Protein AF-A0AAN9B4U1-F1 (afdb_monomer_lite)

Structure (mmCIF, N/CA/C/O backbone):
data_AF-A0AAN9B4U1-F1
#
_entry.id   AF-A0AAN9B4U1-F1
#
loop_
_atom_site.group_PDB
_atom_site.id
_atom_site.type_symbol
_atom_site.label_atom_id
_atom_site.label_alt_id
_atom_site.label_comp_id
_atom_site.label_asym_id
_atom_site.label_entity_id
_atom_site.label_seq_id
_atom_site.pdbx_PDB_ins_code
_atom_site.Cartn_x
_atom_site.Cartn_y
_atom_site.Cartn_z
_atom_site.occupancy
_atom_site.B_iso_or_equiv
_atom_site.auth_seq_id
_atom_site.auth_comp_id
_atom_site.auth_asym_id
_atom_site.auth_atom_id
_atom_site.pdbx_PDB_model_num
ATOM 1 N N . MET A 1 1 ? 1.663 19.257 -20.070 1.00 55.28 1 MET A N 1
ATOM 2 C CA . MET A 1 1 ? 0.820 18.134 -19.588 1.00 55.28 1 MET A CA 1
ATOM 3 C C . MET A 1 1 ? 1.573 17.123 -18.710 1.00 55.28 1 MET A C 1
ATOM 5 O O . MET A 1 1 ? 1.036 16.772 -17.669 1.00 55.28 1 MET A O 1
ATOM 9 N N . ALA A 1 2 ? 2.809 16.704 -19.029 1.00 58.06 2 ALA A N 1
ATOM 10 C CA . ALA A 1 2 ? 3.557 15.723 -18.217 1.00 58.06 2 ALA A CA 1
ATOM 11 C C . ALA A 1 2 ? 3.902 16.184 -16.779 1.00 58.06 2 ALA A C 1
ATOM 13 O O . ALA A 1 2 ? 3.707 15.426 -15.832 1.00 58.06 2 ALA A O 1
ATOM 14 N N . ALA A 1 3 ? 4.328 17.440 -16.588 1.00 62.38 3 ALA A N 1
ATOM 15 C CA . ALA A 1 3 ? 4.703 17.972 -15.269 1.00 62.38 3 ALA A CA 1
ATOM 16 C C . ALA A 1 3 ? 3.551 17.941 -14.243 1.00 62.38 3 ALA A C 1
ATOM 18 O O . ALA A 1 3 ? 3.754 17.593 -13.083 1.00 62.38 3 ALA A O 1
ATOM 19 N N . VAL A 1 4 ? 2.320 18.215 -14.689 1.00 71.38 4 VAL A N 1
ATOM 20 C CA . VAL A 1 4 ? 1.112 18.155 -13.846 1.00 71.38 4 VAL A CA 1
ATOM 21 C C . VAL A 1 4 ? 0.800 16.711 -13.430 1.00 71.38 4 VAL A C 1
ATOM 23 O O . VAL A 1 4 ? 0.395 16.463 -12.296 1.00 71.38 4 VAL A O 1
ATOM 26 N N . SER A 1 5 ? 1.039 15.738 -14.317 1.00 73.38 5 SER A N 1
ATOM 27 C CA . SER A 1 5 ? 0.852 14.311 -14.020 1.00 73.38 5 SER A CA 1
ATOM 28 C C . SER A 1 5 ? 1.882 13.781 -13.014 1.00 73.38 5 SER A C 1
ATOM 30 O O . SER A 1 5 ? 1.538 13.006 -12.117 1.00 73.38 5 SER A O 1
ATOM 32 N N . ILE A 1 6 ? 3.136 14.227 -13.124 1.00 78.44 6 ILE A N 1
ATOM 33 C CA . ILE A 1 6 ? 4.209 13.870 -12.185 1.00 78.44 6 ILE A CA 1
ATOM 34 C C . ILE A 1 6 ? 3.927 14.480 -10.809 1.00 78.44 6 ILE A C 1
ATOM 36 O O . ILE A 1 6 ? 3.931 13.755 -9.816 1.00 78.44 6 ILE A O 1
ATOM 40 N N . ALA A 1 7 ? 3.576 15.769 -10.750 1.00 81.94 7 ALA A N 1
ATOM 41 C CA . ALA A 1 7 ? 3.210 16.435 -9.501 1.00 81.94 7 ALA A CA 1
ATOM 42 C C . ALA A 1 7 ? 2.044 15.722 -8.796 1.00 81.94 7 ALA A C 1
ATOM 44 O O . ALA A 1 7 ? 2.142 15.400 -7.617 1.00 81.94 7 ALA A O 1
ATOM 45 N N . LYS A 1 8 ? 0.984 15.361 -9.535 1.00 82.81 8 LYS A N 1
ATOM 46 C CA . LYS A 1 8 ? -0.165 14.619 -8.989 1.00 82.81 8 LYS A CA 1
ATOM 47 C C . LYS A 1 8 ? 0.230 13.256 -8.413 1.00 82.81 8 LYS A C 1
ATOM 49 O O . LYS A 1 8 ? -0.336 12.825 -7.410 1.00 82.81 8 LYS A O 1
ATOM 54 N N . THR A 1 9 ? 1.178 12.571 -9.045 1.00 86.31 9 THR A N 1
ATOM 55 C CA . THR A 1 9 ? 1.674 11.273 -8.570 1.00 86.31 9 THR A CA 1
ATOM 56 C C . THR A 1 9 ? 2.501 11.443 -7.299 1.00 86.31 9 THR A C 1
ATOM 58 O O . THR A 1 9 ? 2.251 10.751 -6.316 1.00 86.31 9 THR A O 1
ATOM 61 N N . LEU A 1 10 ? 3.407 12.422 -7.273 1.00 86.81 10 LEU A N 1
ATOM 62 C CA . LEU A 1 10 ? 4.221 12.735 -6.098 1.00 86.81 10 LEU A CA 1
ATOM 63 C C . LEU A 1 10 ? 3.365 13.150 -4.900 1.00 86.81 10 LEU A C 1
ATOM 65 O O . LEU A 1 10 ? 3.585 12.655 -3.800 1.00 86.81 10 LEU A O 1
ATOM 69 N N . THR A 1 11 ? 2.335 13.973 -5.105 1.00 88.19 11 THR A N 1
ATOM 70 C CA . THR A 1 11 ? 1.399 14.347 -4.035 1.00 88.19 11 THR A CA 1
ATOM 71 C C . THR A 1 11 ? 0.722 13.122 -3.424 1.00 88.19 11 THR A C 1
ATOM 73 O O . THR A 1 11 ? 0.641 13.018 -2.203 1.00 88.19 11 THR A O 1
ATOM 76 N N . LYS A 1 12 ? 0.280 12.155 -4.240 1.00 88.00 12 LYS A N 1
ATOM 77 C CA . LYS A 1 12 ? -0.313 10.908 -3.728 1.00 88.00 12 LYS A CA 1
ATOM 78 C C . LYS A 1 12 ? 0.685 10.089 -2.914 1.00 88.00 12 LYS A C 1
ATOM 80 O O . LYS A 1 12 ? 0.309 9.554 -1.876 1.00 88.00 12 LYS A O 1
ATOM 85 N N . VAL A 1 13 ? 1.938 10.011 -3.364 1.00 90.75 13 VAL A N 1
ATOM 86 C CA . VAL A 1 13 ? 3.007 9.306 -2.642 1.00 90.75 13 VAL A CA 1
ATOM 87 C C . VAL A 1 13 ? 3.300 9.982 -1.304 1.00 90.75 13 VAL A C 1
ATOM 89 O O . VAL A 1 13 ? 3.399 9.289 -0.300 1.00 90.75 13 VAL A O 1
ATOM 92 N N . VAL A 1 14 ? 3.370 11.316 -1.257 1.00 91.19 14 VAL A N 1
ATOM 93 C CA . VAL A 1 14 ? 3.596 12.069 -0.012 1.00 91.19 14 VAL A CA 1
ATOM 94 C C . VAL A 1 14 ? 2.444 11.877 0.971 1.00 91.19 14 VAL A C 1
ATOM 96 O O . VAL A 1 14 ? 2.687 11.577 2.134 1.00 91.19 14 VAL A O 1
ATOM 99 N N . ILE A 1 15 ? 1.194 11.995 0.513 1.00 91.75 15 ILE A N 1
ATOM 100 C CA . ILE A 1 15 ? 0.015 11.787 1.368 1.00 91.75 15 ILE A CA 1
ATOM 101 C C . ILE A 1 15 ? -0.013 10.348 1.894 1.00 91.75 15 ILE A C 1
ATOM 103 O O . ILE A 1 15 ? -0.174 10.135 3.094 1.00 91.75 15 ILE A O 1
ATOM 107 N N . GLY A 1 16 ? 0.181 9.361 1.014 1.00 90.12 16 GLY A N 1
ATOM 108 C CA . GLY A 1 16 ? 0.213 7.951 1.399 1.00 90.12 16 GLY A CA 1
ATOM 109 C C . GLY A 1 16 ? 1.351 7.640 2.373 1.00 90.12 16 GLY A C 1
ATOM 110 O O . GLY A 1 16 ? 1.123 7.017 3.405 1.00 90.12 16 GLY A O 1
ATOM 111 N N . GLY A 1 17 ? 2.558 8.132 2.093 1.00 88.50 17 GLY A N 1
ATOM 112 C CA . GLY A 1 17 ? 3.724 7.973 2.961 1.00 88.50 17 GLY A CA 1
ATOM 113 C C . GLY A 1 17 ? 3.542 8.642 4.323 1.00 88.50 17 GLY A C 1
ATOM 114 O O . GLY A 1 17 ? 3.864 8.039 5.342 1.00 88.50 17 GLY A O 1
ATOM 115 N N . GLY A 1 18 ? 2.959 9.844 4.359 1.00 88.06 18 GLY A N 1
ATOM 116 C CA . GLY A 1 18 ? 2.633 10.551 5.598 1.00 88.06 18 GLY A CA 1
ATOM 117 C C . GLY A 1 18 ? 1.604 9.804 6.446 1.00 88.06 18 GLY A C 1
ATOM 118 O O . GLY A 1 18 ? 1.784 9.678 7.656 1.00 88.06 18 GLY A O 1
ATOM 119 N N . ALA A 1 19 ? 0.570 9.240 5.815 1.00 88.38 19 ALA A N 1
ATOM 120 C CA . ALA A 1 19 ? -0.413 8.406 6.501 1.00 88.38 19 ALA A CA 1
ATOM 121 C C . ALA A 1 19 ? 0.233 7.144 7.096 1.00 88.38 19 ALA A C 1
ATOM 123 O O . ALA A 1 19 ? 0.039 6.851 8.275 1.00 88.38 19 ALA A O 1
ATOM 124 N N . VAL A 1 20 ? 1.062 6.434 6.322 1.00 86.62 20 VAL A N 1
ATOM 125 C CA . VAL A 1 20 ? 1.793 5.256 6.815 1.00 86.62 20 VAL A CA 1
ATOM 126 C C . VAL A 1 20 ? 2.702 5.637 7.985 1.00 86.62 20 VAL A C 1
ATOM 128 O O . VAL A 1 20 ? 2.612 5.016 9.042 1.00 86.62 20 VAL A O 1
ATOM 131 N N . TYR A 1 21 ? 3.502 6.697 7.851 1.00 87.62 21 TYR A N 1
ATOM 132 C CA . TYR A 1 21 ? 4.389 7.177 8.914 1.00 87.62 21 TYR A CA 1
ATOM 133 C C . TYR A 1 21 ? 3.627 7.494 10.208 1.00 87.62 21 TYR A C 1
ATOM 135 O O . TYR A 1 21 ? 4.022 7.048 11.286 1.00 87.62 21 TYR A O 1
ATOM 143 N N . ALA A 1 22 ? 2.497 8.198 10.104 1.00 87.06 22 ALA A N 1
ATOM 144 C CA . ALA A 1 22 ? 1.649 8.499 11.252 1.00 87.06 22 ALA A CA 1
ATOM 145 C C . ALA A 1 22 ? 1.116 7.222 11.924 1.00 87.06 22 ALA A C 1
ATOM 147 O O . ALA A 1 22 ? 1.170 7.109 13.146 1.00 87.06 22 ALA A O 1
ATOM 148 N N . THR A 1 23 ? 0.656 6.234 11.149 1.00 84.62 23 THR A N 1
ATOM 149 C CA . THR A 1 23 ? 0.145 4.967 11.709 1.00 84.62 23 THR A CA 1
ATOM 150 C C . THR A 1 23 ? 1.231 4.107 12.360 1.00 84.62 23 THR A C 1
ATOM 152 O O . THR A 1 23 ? 0.954 3.412 13.335 1.00 84.62 23 THR A O 1
ATOM 155 N N . VAL A 1 24 ? 2.476 4.180 11.877 1.00 84.25 24 VAL A N 1
ATOM 156 C CA . VAL A 1 24 ? 3.631 3.542 12.531 1.00 84.25 24 VAL A CA 1
ATOM 157 C C . VAL A 1 24 ? 3.907 4.198 13.881 1.00 84.25 24 VAL A C 1
ATOM 159 O O . VAL A 1 24 ? 4.021 3.492 14.877 1.00 84.25 24 VAL A O 1
ATOM 162 N N . GLN A 1 25 ? 3.929 5.533 13.939 1.00 85.56 25 GLN A N 1
ATOM 163 C CA . GLN A 1 25 ? 4.147 6.268 15.192 1.00 85.56 25 GLN A CA 1
ATOM 164 C C . GLN A 1 25 ? 3.023 6.064 16.212 1.00 85.56 25 GLN A C 1
ATOM 166 O O . GLN A 1 25 ? 3.270 6.023 17.413 1.00 85.56 25 GLN A O 1
ATOM 171 N N . GLN A 1 26 ? 1.786 5.891 15.745 1.00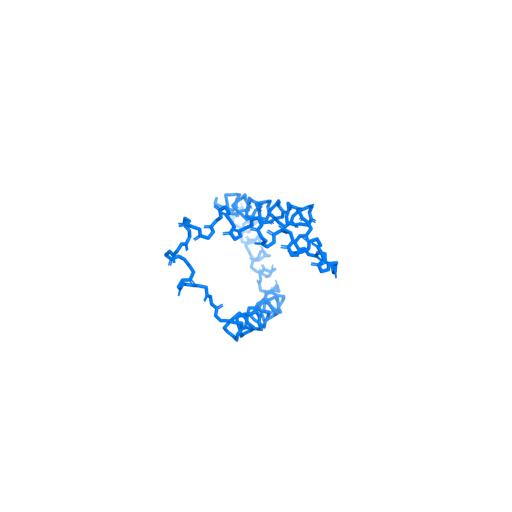 80.81 26 GLN A N 1
ATOM 172 C CA . GLN A 1 26 ? 0.649 5.549 16.602 1.00 80.81 26 GLN A CA 1
ATOM 173 C C . GLN A 1 26 ? 0.687 4.099 17.103 1.00 80.81 26 GLN A C 1
ATOM 175 O O . GLN A 1 26 ? -0.169 3.718 17.893 1.00 80.81 26 GLN A O 1
ATOM 180 N N . GLY A 1 27 ? 1.644 3.282 16.656 1.00 79.94 27 GLY A N 1
ATOM 181 C CA . GLY A 1 27 ? 1.760 1.891 17.080 1.00 79.94 27 GLY A CA 1
ATOM 182 C C . GLY A 1 27 ? 0.713 0.968 16.456 1.00 79.94 27 GLY A C 1
ATOM 183 O O . GLY A 1 27 ? 0.532 -0.138 16.942 1.00 79.94 27 GLY A O 1
ATOM 184 N N . VAL A 1 28 ? 0.043 1.357 15.363 1.00 81.19 28 VAL A N 1
ATOM 185 C CA . VAL A 1 28 ? -0.954 0.496 14.682 1.00 81.19 28 VAL A CA 1
ATOM 186 C C . VAL A 1 28 ? -0.323 -0.812 14.189 1.00 81.19 28 VAL A C 1
ATOM 188 O O . VAL A 1 28 ? -0.968 -1.855 14.178 1.00 81.19 28 VAL A O 1
ATOM 191 N N . TRP A 1 29 ? 0.951 -0.755 13.801 1.00 83.19 29 TRP A N 1
ATOM 192 C CA . TRP A 1 29 ? 1.709 -1.878 13.242 1.00 83.19 29 TRP A CA 1
ATOM 193 C C . TRP A 1 29 ? 2.567 -2.616 14.278 1.00 83.19 29 TRP A C 1
ATOM 195 O O . TRP A 1 29 ? 3.395 -3.445 13.907 1.00 83.19 29 TRP A O 1
ATOM 205 N N . THR A 1 30 ? 2.423 -2.298 15.568 1.00 80.00 30 THR A N 1
ATOM 206 C CA . THR A 1 30 ? 3.180 -2.980 16.622 1.00 80.00 30 THR A CA 1
ATOM 207 C C . THR A 1 30 ? 2.711 -4.425 16.782 1.00 80.00 30 THR A C 1
ATOM 209 O O . THR A 1 30 ? 1.522 -4.725 16.704 1.00 80.00 30 THR A O 1
ATOM 212 N N . THR A 1 31 ? 3.645 -5.334 17.053 1.00 79.31 31 THR A N 1
ATOM 213 C CA . THR A 1 31 ? 3.330 -6.720 17.430 1.00 79.31 31 THR A CA 1
ATOM 214 C C . THR A 1 31 ? 2.942 -6.845 18.905 1.00 79.31 31 THR A C 1
ATOM 216 O O . THR A 1 31 ? 2.578 -7.930 19.353 1.00 79.31 31 THR A O 1
ATOM 219 N N . ASN A 1 32 ? 3.023 -5.754 19.675 1.00 80.81 32 ASN A N 1
ATOM 220 C CA . ASN A 1 32 ? 2.580 -5.716 21.061 1.00 80.81 32 ASN A CA 1
ATOM 221 C C . ASN A 1 32 ? 1.047 -5.618 21.143 1.00 80.81 32 ASN A C 1
ATOM 223 O O . ASN A 1 32 ? 0.433 -4.605 20.795 1.00 80.81 32 ASN A O 1
ATOM 227 N N . THR A 1 33 ? 0.415 -6.674 21.649 1.00 76.19 33 THR A N 1
ATOM 228 C CA . THR A 1 33 ? -1.044 -6.761 21.785 1.00 76.19 33 THR A CA 1
ATOM 229 C C . THR A 1 33 ? -1.629 -5.668 22.691 1.00 76.19 33 THR A C 1
ATOM 231 O O . THR A 1 33 ? -2.731 -5.199 22.430 1.00 76.19 33 THR A O 1
ATOM 234 N N . ALA A 1 34 ? -0.903 -5.220 23.723 1.00 79.62 34 ALA A N 1
ATOM 235 C CA . ALA A 1 34 ? -1.400 -4.202 24.656 1.00 79.62 34 ALA A CA 1
ATOM 236 C C . ALA A 1 34 ? -1.461 -2.798 24.027 1.00 79.62 34 ALA A C 1
ATOM 238 O O . ALA A 1 34 ? -2.407 -2.038 24.247 1.00 79.62 34 ALA A O 1
ATOM 239 N N . ASP A 1 35 ? -0.466 -2.462 23.207 1.00 76.38 35 ASP A N 1
ATOM 240 C CA . ASP A 1 35 ? -0.407 -1.169 22.522 1.00 76.38 35 ASP A CA 1
ATOM 241 C C . ASP A 1 35 ? -1.449 -1.108 21.398 1.00 76.38 35 ASP A C 1
ATOM 243 O O . ASP A 1 35 ? -2.193 -0.133 21.274 1.00 76.38 35 ASP A O 1
ATOM 247 N N . SER A 1 36 ? -1.581 -2.194 20.630 1.00 74.06 36 SER A N 1
ATOM 248 C CA . SER A 1 36 ? -2.586 -2.302 19.565 1.00 74.06 36 SER A CA 1
ATOM 249 C C . SER A 1 36 ? -4.023 -2.301 20.100 1.00 74.06 36 SER A C 1
ATOM 251 O O . SER A 1 36 ? -4.887 -1.653 19.502 1.00 74.06 36 SER A O 1
ATOM 253 N N . SER A 1 37 ? -4.298 -2.934 21.250 1.00 75.88 37 SER A N 1
ATOM 254 C CA . SER A 1 37 ? -5.632 -2.895 21.865 1.00 75.88 37 SER A CA 1
ATOM 255 C C . SER A 1 37 ? -6.025 -1.489 22.315 1.00 75.88 37 SER A C 1
ATOM 257 O O . SER A 1 37 ? -7.168 -1.086 22.118 1.00 75.88 37 SER A O 1
ATOM 259 N N . LYS A 1 38 ? -5.078 -0.710 22.853 1.00 83.44 38 LYS A N 1
ATOM 260 C CA . LYS A 1 38 ? -5.312 0.677 23.286 1.00 83.44 38 LYS A CA 1
ATOM 261 C C . LYS A 1 38 ? -5.612 1.610 22.110 1.00 83.44 38 LYS A C 1
ATOM 263 O O . LYS A 1 38 ? -6.490 2.474 22.191 1.00 83.44 38 LYS A O 1
ATOM 268 N N . VAL A 1 39 ? -4.906 1.425 20.996 1.00 82.12 39 VAL A N 1
ATOM 269 C CA . VAL A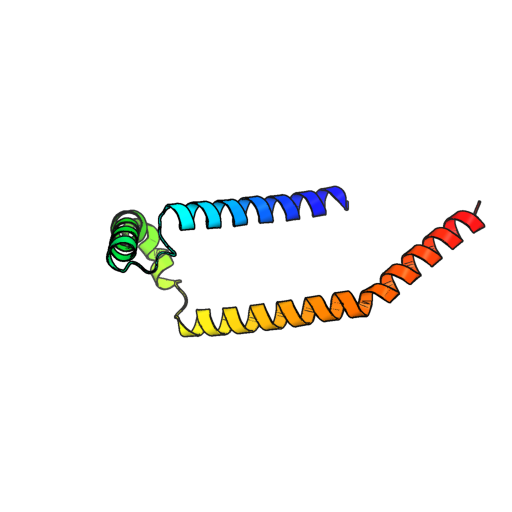 1 39 ? -5.163 2.162 19.750 1.00 82.12 39 VAL A CA 1
ATOM 270 C C . VAL A 1 39 ? -6.538 1.798 19.194 1.00 82.12 39 VAL A C 1
ATOM 272 O O . VAL A 1 39 ? -7.324 2.688 18.868 1.00 82.12 39 VAL A O 1
ATOM 275 N N . LEU A 1 40 ? -6.869 0.505 19.157 1.00 78.31 40 LEU A N 1
ATOM 276 C CA . LEU A 1 40 ? -8.177 0.027 18.715 1.00 78.31 40 LEU A CA 1
ATOM 277 C C . LEU A 1 40 ? -9.312 0.580 19.585 1.00 78.31 40 LEU A C 1
ATOM 279 O O . LEU A 1 40 ? -10.344 0.986 19.057 1.00 78.31 40 LEU A O 1
ATOM 283 N N . GLU A 1 41 ? -9.123 0.635 20.900 1.00 79.75 41 GLU A N 1
ATOM 284 C CA . GLU A 1 41 ? -10.098 1.191 21.838 1.00 79.75 41 GLU A CA 1
ATOM 285 C C . GLU A 1 41 ? -10.303 2.697 21.622 1.00 79.75 41 GLU A C 1
ATOM 287 O O . GLU A 1 41 ? -11.436 3.177 21.589 1.00 79.75 41 GLU A O 1
ATOM 292 N N . THR A 1 42 ? -9.226 3.438 21.355 1.00 82.31 42 THR A N 1
ATOM 293 C CA . THR A 1 42 ? -9.293 4.867 21.012 1.00 82.31 42 THR A CA 1
ATOM 294 C C . THR A 1 42 ? -10.064 5.095 19.709 1.00 82.31 42 THR A C 1
ATOM 296 O O . THR A 1 42 ? -10.925 5.973 19.639 1.00 82.31 42 THR A O 1
ATOM 299 N N . VAL A 1 43 ? -9.809 4.281 18.679 1.00 79.88 43 VAL A N 1
ATOM 300 C CA . VAL A 1 43 ? -10.558 4.327 17.413 1.00 79.88 43 VAL A CA 1
ATOM 301 C C . VAL A 1 43 ? -12.023 3.959 17.644 1.00 79.88 43 VAL A C 1
ATOM 303 O O . VAL A 1 43 ? -12.923 4.633 17.144 1.00 79.88 43 VAL A O 1
ATOM 306 N N . ARG A 1 44 ? -12.287 2.926 18.446 1.00 75.56 44 ARG A N 1
ATOM 307 C CA . ARG A 1 44 ? -13.645 2.488 18.772 1.00 75.56 44 ARG A CA 1
ATOM 308 C C . ARG A 1 44 ? -14.435 3.573 19.502 1.00 75.56 44 ARG A C 1
ATOM 310 O O . ARG A 1 44 ? -15.598 3.764 19.183 1.00 75.56 44 ARG A O 1
ATOM 317 N N . ASN A 1 45 ? -13.825 4.299 20.430 1.00 80.31 45 ASN A N 1
ATOM 318 C CA . ASN A 1 45 ? -14.531 5.303 21.228 1.00 80.31 45 ASN A CA 1
ATOM 319 C C . ASN A 1 45 ? -14.702 6.638 20.492 1.00 80.31 45 ASN A C 1
ATOM 321 O O . ASN A 1 45 ? -15.726 7.293 20.652 1.00 80.31 45 ASN A O 1
ATOM 325 N N . SER A 1 46 ? -13.730 7.028 19.665 1.00 79.19 46 SER A N 1
ATOM 326 C CA . SER A 1 46 ? -13.735 8.337 18.996 1.00 79.19 46 SER A CA 1
ATOM 327 C C . SER A 1 46 ? -14.327 8.305 17.587 1.00 79.19 46 SER A C 1
ATOM 329 O O . SER A 1 46 ? -14.872 9.305 17.128 1.00 79.19 46 SER A O 1
ATOM 331 N N . VAL A 1 47 ? -14.200 7.179 16.877 1.00 73.19 47 VAL A N 1
ATOM 332 C CA . VAL A 1 47 ? -14.571 7.071 15.457 1.00 73.19 47 VAL A CA 1
ATOM 333 C C . VAL A 1 47 ? -15.825 6.229 15.266 1.00 73.19 47 VAL A C 1
ATOM 335 O O . VAL A 1 47 ? -16.687 6.621 14.486 1.00 73.19 47 VAL A O 1
ATOM 338 N N . ALA A 1 48 ? -15.985 5.110 15.982 1.00 68.25 48 ALA A N 1
ATOM 339 C CA . ALA A 1 48 ? -17.143 4.229 15.784 1.00 68.25 48 ALA A CA 1
ATOM 340 C C . ALA A 1 48 ? -18.520 4.894 16.014 1.00 68.25 48 ALA A C 1
ATOM 342 O O . ALA A 1 48 ? -19.428 4.583 15.240 1.00 68.25 48 ALA A O 1
ATOM 343 N N . PRO A 1 49 ? -18.712 5.825 16.979 1.00 71.62 49 PRO A N 1
ATOM 344 C CA . PRO A 1 49 ? -20.002 6.497 17.168 1.00 71.62 49 PRO A CA 1
ATOM 345 C C . PRO A 1 49 ? -20.416 7.333 15.950 1.00 71.62 49 PRO A C 1
ATOM 347 O O . PRO A 1 49 ? -21.587 7.377 15.587 1.00 71.62 49 PRO A O 1
ATOM 350 N N . THR A 1 50 ? -19.441 7.953 15.286 1.00 69.75 50 THR A N 1
ATOM 351 C CA . THR A 1 50 ? -19.635 8.825 14.117 1.00 69.75 50 THR A CA 1
ATOM 352 C C . THR A 1 50 ? -19.566 8.052 12.798 1.00 69.75 50 THR A C 1
ATOM 354 O O . THR A 1 50 ? -20.075 8.505 11.778 1.00 69.75 50 THR A O 1
ATOM 357 N N . ALA A 1 51 ? -18.951 6.867 12.810 1.00 66.81 51 ALA A N 1
ATOM 358 C CA . ALA A 1 51 ? -18.727 6.016 11.646 1.00 66.81 51 ALA A CA 1
ATOM 359 C C . ALA A 1 51 ? -19.732 4.860 11.524 1.00 66.81 51 ALA A C 1
ATOM 361 O O . ALA A 1 51 ? -19.515 3.973 10.704 1.00 66.81 51 ALA A O 1
ATOM 362 N N . SER A 1 52 ? -20.826 4.865 12.296 1.00 65.88 52 SER A N 1
ATOM 363 C CA . SER A 1 52 ? -21.909 3.865 12.242 1.00 65.88 52 SER A CA 1
ATOM 364 C C . SER A 1 52 ? -22.317 3.496 10.804 1.00 65.88 52 SER A C 1
ATOM 366 O O . SER A 1 52 ? -22.389 2.317 10.453 1.00 65.88 52 SER A O 1
ATOM 368 N N . GLU A 1 53 ? -22.452 4.495 9.925 1.00 70.31 53 GLU A N 1
ATOM 369 C CA . GLU A 1 53 ? -22.780 4.287 8.508 1.00 70.31 53 GLU A CA 1
ATOM 370 C C . GLU A 1 53 ? -21.689 3.508 7.742 1.00 70.31 53 GLU A C 1
ATOM 372 O O . GLU A 1 53 ? -21.981 2.713 6.848 1.00 70.31 53 GLU A O 1
ATOM 377 N N . TYR A 1 54 ? -20.420 3.695 8.106 1.00 67.31 54 TYR A N 1
ATOM 378 C CA . TYR A 1 54 ? -19.260 3.082 7.457 1.00 67.31 54 TYR A CA 1
ATOM 379 C C . TYR A 1 54 ? -18.911 1.704 8.009 1.00 67.31 54 TYR A C 1
ATOM 381 O O . TYR A 1 54 ? -18.309 0.921 7.281 1.00 67.31 54 TYR A O 1
ATOM 389 N N . ILE A 1 55 ? -19.323 1.370 9.238 1.00 69.50 55 ILE A N 1
ATOM 390 C CA . ILE A 1 55 ? -19.136 0.022 9.802 1.00 69.50 55 ILE A CA 1
ATOM 391 C C . ILE A 1 55 ? -19.811 -1.026 8.909 1.00 69.50 55 ILE A C 1
ATOM 393 O O . ILE A 1 55 ? -19.222 -2.067 8.632 1.00 69.50 55 ILE A O 1
ATOM 397 N N . SER A 1 56 ? -20.997 -0.712 8.376 1.00 70.81 56 SER A N 1
ATOM 398 C CA . SER A 1 56 ? -21.715 -1.572 7.422 1.00 70.81 56 SER A CA 1
ATOM 399 C C . SER A 1 56 ? -21.000 -1.752 6.073 1.00 70.81 56 SER A C 1
ATOM 401 O O . SER A 1 56 ? -21.299 -2.688 5.336 1.00 70.81 56 SER A O 1
ATOM 403 N N . LYS A 1 57 ? -20.048 -0.865 5.754 1.00 77.69 57 LYS A N 1
ATOM 404 C CA . LYS A 1 57 ? -19.259 -0.858 4.515 1.00 77.69 57 LYS A CA 1
ATOM 405 C C . LYS A 1 57 ? -17.851 -1.428 4.718 1.00 77.69 57 LYS A C 1
ATOM 407 O O . LYS A 1 57 ? -17.077 -1.450 3.762 1.00 77.69 57 LYS A O 1
ATOM 412 N N . ILE A 1 58 ? -17.493 -1.859 5.935 1.00 78.56 58 ILE A N 1
ATOM 413 C CA . ILE A 1 58 ? -16.198 -2.494 6.193 1.00 78.56 58 ILE A CA 1
ATOM 414 C C . ILE A 1 58 ? -16.177 -3.834 5.445 1.00 78.56 58 ILE A C 1
ATOM 416 O O . ILE A 1 58 ? -17.016 -4.693 5.724 1.00 78.56 58 ILE A O 1
ATOM 420 N N . PRO A 1 59 ? -15.238 -4.033 4.506 1.00 80.00 59 PRO A N 1
ATOM 421 C CA . PRO A 1 59 ? -15.129 -5.293 3.792 1.00 80.00 59 PRO A CA 1
ATOM 422 C C . PRO A 1 59 ? -14.752 -6.414 4.760 1.00 80.00 59 PRO A C 1
ATOM 424 O O . PRO A 1 59 ? -13.956 -6.233 5.685 1.00 80.00 59 PRO A O 1
ATOM 427 N N . SER A 1 60 ? -15.296 -7.602 4.526 1.00 86.25 60 SER A N 1
ATOM 428 C CA . SER A 1 60 ? -14.917 -8.796 5.271 1.00 86.25 60 SER A CA 1
ATOM 429 C C . SER A 1 60 ? -13.431 -9.112 5.074 1.00 86.25 60 SER A C 1
ATOM 431 O O . SER A 1 60 ? -12.841 -8.827 4.029 1.00 86.25 60 SER A O 1
ATOM 433 N N . MET A 1 61 ? -12.815 -9.793 6.046 1.00 83.25 61 MET A N 1
ATOM 434 C CA . MET A 1 61 ? -11.404 -10.201 5.932 1.00 83.25 61 MET A CA 1
ATOM 435 C C . MET A 1 61 ? -11.123 -11.040 4.679 1.00 83.25 61 MET A C 1
ATOM 437 O O . MET A 1 61 ? -10.037 -10.963 4.109 1.00 83.25 61 MET A O 1
ATOM 441 N N . ARG A 1 62 ? -12.113 -11.805 4.204 1.00 87.69 62 ARG A N 1
ATOM 442 C CA . ARG A 1 62 ? -12.011 -12.556 2.948 1.00 87.69 62 ARG A CA 1
ATOM 443 C C . ARG A 1 62 ? -11.933 -11.625 1.736 1.00 87.69 62 ARG A C 1
ATOM 445 O O . ARG A 1 62 ? -11.104 -11.849 0.858 1.00 87.69 62 ARG A O 1
ATOM 452 N N . GLU A 1 63 ? -12.767 -10.590 1.685 1.00 85.94 63 GLU A N 1
ATOM 453 C CA . GLU A 1 63 ? -12.756 -9.593 0.606 1.00 85.94 63 GLU A CA 1
ATOM 454 C C . GLU A 1 63 ? -11.466 -8.772 0.605 1.00 85.94 63 GLU A C 1
ATOM 456 O O . GLU A 1 63 ? -10.896 -8.535 -0.463 1.00 85.94 63 GLU A O 1
ATOM 461 N N . VAL A 1 64 ? -10.963 -8.407 1.789 1.00 87.94 64 VAL A N 1
ATOM 462 C CA . VAL A 1 64 ? -9.654 -7.756 1.938 1.00 87.94 64 VAL A CA 1
ATOM 463 C C . VAL A 1 64 ? -8.552 -8.659 1.391 1.00 87.94 64 VAL A C 1
ATOM 465 O O . VAL A 1 64 ? -7.795 -8.230 0.524 1.00 87.94 64 VAL A O 1
ATOM 468 N N . ASN A 1 65 ? -8.496 -9.922 1.822 1.00 88.38 65 ASN A N 1
ATOM 469 C CA . ASN A 1 65 ? -7.479 -10.870 1.368 1.00 88.38 65 ASN A CA 1
ATOM 470 C C . ASN A 1 65 ? -7.506 -11.064 -0.158 1.00 88.38 65 ASN A C 1
ATOM 472 O O . ASN A 1 65 ? -6.479 -10.956 -0.826 1.00 88.38 65 ASN A O 1
ATOM 476 N N . ASN A 1 66 ? -8.695 -11.267 -0.730 1.00 91.75 66 ASN A N 1
ATOM 477 C CA . ASN A 1 66 ? -8.859 -11.411 -2.177 1.00 91.75 66 ASN A CA 1
ATOM 478 C C . ASN A 1 66 ? -8.424 -10.148 -2.934 1.00 91.75 66 ASN A C 1
ATOM 480 O O . ASN A 1 66 ? -7.791 -10.241 -3.988 1.00 91.75 66 ASN A O 1
ATOM 484 N N . SER A 1 67 ? -8.731 -8.967 -2.391 1.00 90.38 67 SER A N 1
ATOM 485 C CA . SER A 1 67 ? -8.336 -7.686 -2.981 1.00 90.38 67 SER A CA 1
ATOM 486 C C . SER A 1 67 ? -6.825 -7.495 -2.950 1.00 90.38 67 SER A C 1
ATOM 488 O O . SER A 1 67 ? -6.249 -7.103 -3.961 1.00 90.38 67 SER A O 1
ATOM 490 N N . VAL A 1 68 ? -6.171 -7.821 -1.832 1.00 89.75 68 VAL A N 1
ATOM 491 C CA . VAL A 1 68 ? -4.711 -7.741 -1.689 1.00 89.75 68 VAL A CA 1
ATOM 492 C C . VAL A 1 68 ? -4.020 -8.653 -2.700 1.00 89.75 68 VAL A C 1
ATOM 494 O O . VAL A 1 68 ? -3.163 -8.187 -3.450 1.00 89.75 68 VAL A O 1
ATOM 497 N N . VAL A 1 69 ? -4.440 -9.919 -2.792 1.00 93.94 69 VAL A N 1
ATOM 498 C CA . VAL A 1 69 ? -3.881 -10.878 -3.760 1.00 93.94 69 VAL A CA 1
ATOM 499 C C . VAL A 1 69 ? -4.092 -10.396 -5.200 1.00 93.94 69 VAL A C 1
ATOM 501 O O . VAL A 1 69 ? -3.165 -10.408 -6.010 1.00 93.94 69 VAL A O 1
ATOM 504 N N . SER A 1 70 ? -5.296 -9.918 -5.523 1.00 94.69 70 SER A N 1
ATOM 505 C CA . SER A 1 70 ? -5.629 -9.400 -6.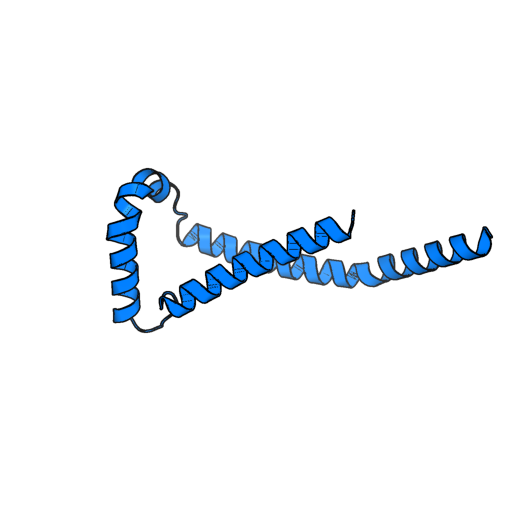855 1.00 94.69 70 SER A CA 1
ATOM 506 C C . SER A 1 70 ? -4.796 -8.170 -7.231 1.00 94.69 70 SER A C 1
ATOM 508 O O . SER A 1 70 ? -4.238 -8.108 -8.329 1.00 94.69 70 SER A O 1
ATOM 510 N N . LEU A 1 71 ? -4.673 -7.200 -6.321 1.00 94.06 71 LEU A N 1
ATOM 511 C CA . LEU A 1 71 ? -3.892 -5.980 -6.529 1.00 94.06 71 LEU A CA 1
ATOM 512 C C . LEU A 1 71 ? -2.405 -6.286 -6.687 1.00 94.06 71 LEU A C 1
ATOM 514 O O . LEU A 1 71 ? -1.770 -5.723 -7.577 1.00 94.06 71 LEU A O 1
ATOM 518 N N . TRP A 1 72 ? -1.870 -7.204 -5.882 1.00 90.94 72 TRP A N 1
ATOM 519 C CA . TRP A 1 72 ? -0.487 -7.651 -6.004 1.00 90.94 72 TRP A CA 1
ATOM 520 C C . TRP A 1 72 ? -0.216 -8.256 -7.383 1.00 90.94 72 TRP A C 1
ATOM 522 O O . TRP A 1 72 ? 0.675 -7.796 -8.097 1.00 90.94 72 TRP A O 1
ATOM 532 N N . ASN A 1 73 ? -1.041 -9.214 -7.813 1.00 95.19 73 ASN A N 1
ATOM 533 C CA . ASN A 1 73 ? -0.886 -9.870 -9.113 1.00 95.19 73 ASN A CA 1
ATOM 534 C C . ASN A 1 73 ? -1.016 -8.883 -10.281 1.00 95.19 73 ASN A C 1
ATOM 536 O O . ASN A 1 73 ? -0.239 -8.947 -11.237 1.00 95.19 73 ASN A O 1
ATOM 540 N N . LYS A 1 74 ? -1.957 -7.933 -10.200 1.00 94.75 74 LYS A N 1
ATOM 541 C CA . LYS A 1 74 ? -2.082 -6.845 -11.182 1.00 94.75 74 LYS A CA 1
ATOM 542 C C . LYS A 1 74 ? -0.844 -5.959 -11.200 1.00 94.75 74 LYS A C 1
ATOM 544 O O . LYS A 1 74 ? -0.376 -5.615 -12.282 1.00 94.75 74 LYS A O 1
ATOM 549 N N . GLY A 1 75 ? -0.313 -5.610 -10.031 1.00 90.62 75 GLY A N 1
ATOM 550 C CA . GLY A 1 75 ? 0.908 -4.823 -9.898 1.00 90.62 75 GLY A CA 1
ATOM 551 C C . GLY A 1 75 ? 2.091 -5.514 -10.567 1.00 90.62 75 GLY A C 1
ATOM 552 O O . GLY A 1 75 ? 2.701 -4.943 -11.466 1.00 90.62 75 GLY A O 1
ATOM 553 N N . VAL A 1 76 ? 2.346 -6.776 -10.210 1.00 95.06 76 VAL A N 1
ATOM 554 C CA . VAL A 1 76 ? 3.395 -7.609 -10.820 1.00 95.06 76 VAL A CA 1
ATOM 555 C C . VAL A 1 76 ? 3.229 -7.665 -12.341 1.00 95.06 76 VAL A C 1
ATOM 557 O O . VAL A 1 76 ? 4.154 -7.331 -13.079 1.00 95.06 76 VAL A O 1
ATOM 560 N N . THR A 1 77 ? 2.029 -7.999 -12.819 1.00 95.06 77 THR A N 1
ATOM 561 C CA . THR A 1 77 ? 1.728 -8.097 -14.257 1.00 95.06 77 THR A CA 1
ATOM 562 C C . THR A 1 77 ? 1.957 -6.774 -14.987 1.00 95.06 77 THR A C 1
ATOM 564 O O . THR A 1 77 ? 2.524 -6.766 -16.078 1.00 95.06 77 THR A O 1
ATOM 567 N N . THR A 1 78 ? 1.538 -5.654 -14.396 1.00 94.31 78 THR A N 1
ATOM 568 C CA . THR A 1 78 ? 1.693 -4.314 -14.984 1.00 94.31 78 THR A CA 1
ATOM 569 C C . THR A 1 78 ? 3.162 -3.921 -15.070 1.00 94.31 78 THR A C 1
ATOM 571 O O . THR A 1 78 ? 3.598 -3.408 -16.100 1.00 94.31 78 THR A O 1
ATOM 574 N N . THR A 1 79 ? 3.941 -4.198 -14.024 1.00 91.94 79 THR A N 1
ATOM 575 C CA . THR A 1 79 ? 5.381 -3.923 -14.004 1.00 91.94 79 THR A CA 1
ATOM 576 C C . THR A 1 79 ? 6.089 -4.681 -15.119 1.00 91.94 79 THR A C 1
ATOM 578 O O . THR A 1 79 ? 6.783 -4.065 -15.926 1.00 91.94 79 THR A O 1
ATOM 581 N N . PHE A 1 80 ? 5.871 -5.994 -15.229 1.00 93.75 80 PHE A N 1
ATOM 582 C CA . PHE A 1 80 ? 6.525 -6.795 -16.265 1.00 93.75 80 PHE A CA 1
ATOM 583 C C . PHE A 1 80 ? 6.066 -6.434 -17.683 1.00 93.75 80 PHE A C 1
ATOM 585 O O . PHE A 1 80 ? 6.908 -6.382 -18.576 1.00 93.75 80 PHE A O 1
ATOM 592 N N . HIS A 1 81 ? 4.789 -6.096 -17.898 1.00 92.00 81 HIS A N 1
ATOM 593 C CA . HIS A 1 81 ? 4.336 -5.559 -19.189 1.00 92.00 81 HIS A CA 1
ATOM 594 C C . HIS A 1 81 ? 5.019 -4.236 -19.533 1.00 92.00 81 HIS A C 1
ATOM 596 O O . HIS A 1 81 ? 5.502 -4.066 -20.646 1.00 92.00 81 HIS A O 1
ATOM 602 N N . THR A 1 82 ? 5.121 -3.321 -18.570 1.00 88.62 82 THR A N 1
ATOM 603 C CA . THR A 1 82 ? 5.773 -2.021 -18.783 1.00 88.62 82 THR A CA 1
ATOM 604 C C . THR A 1 82 ? 7.248 -2.198 -19.145 1.00 88.62 82 THR A C 1
ATOM 606 O O . THR A 1 82 ? 7.747 -1.536 -20.053 1.00 88.62 82 THR A O 1
ATOM 609 N N . VAL A 1 83 ? 7.944 -3.125 -18.477 1.00 90.94 83 VAL A N 1
ATOM 610 C CA . VAL A 1 83 ? 9.330 -3.481 -18.817 1.00 90.94 83 VAL A CA 1
ATOM 611 C C . VAL A 1 83 ? 9.413 -4.107 -20.212 1.00 90.94 83 VAL A C 1
ATOM 613 O O . VAL A 1 83 ? 10.294 -3.743 -20.987 1.00 90.94 83 VAL A O 1
ATOM 616 N N . ALA A 1 84 ? 8.487 -4.999 -20.568 1.00 90.38 84 ALA A N 1
ATOM 617 C CA . ALA A 1 84 ? 8.447 -5.627 -21.888 1.00 90.38 84 ALA A CA 1
ATOM 618 C C . ALA A 1 84 ? 8.160 -4.623 -23.020 1.00 90.38 84 ALA A C 1
ATOM 620 O O . ALA A 1 84 ? 8.687 -4.770 -24.122 1.00 90.38 84 ALA A O 1
ATOM 621 N N . ASP A 1 85 ? 7.373 -3.580 -22.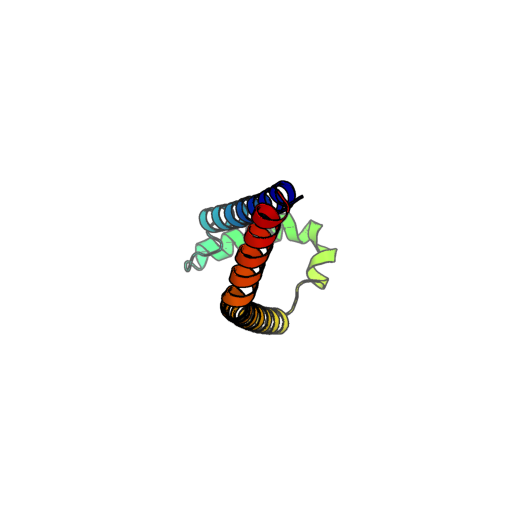748 1.00 90.56 85 ASP A N 1
ATOM 622 C CA . ASP A 1 85 ? 7.076 -2.510 -23.701 1.00 90.56 85 ASP A CA 1
ATOM 623 C C . ASP A 1 85 ? 8.148 -1.403 -23.726 1.00 90.56 85 ASP A C 1
ATOM 625 O O . ASP A 1 85 ? 8.167 -0.593 -24.657 1.00 90.56 85 ASP A O 1
ATOM 629 N N . ALA A 1 86 ? 9.105 -1.393 -22.788 1.00 85.88 86 ALA A N 1
ATOM 630 C CA . ALA A 1 86 ? 10.198 -0.415 -22.737 1.00 85.88 86 ALA A CA 1
ATOM 631 C C . ALA A 1 86 ? 10.954 -0.235 -24.076 1.00 85.88 86 ALA A C 1
ATOM 633 O O . ALA A 1 86 ? 11.177 0.913 -24.480 1.00 85.88 86 ALA A O 1
ATOM 634 N N . PRO A 1 87 ? 11.288 -1.300 -24.840 1.00 85.19 87 PRO A N 1
ATOM 635 C CA . PRO A 1 87 ? 11.939 -1.155 -26.142 1.00 85.19 87 PRO A CA 1
ATOM 636 C C . PRO A 1 87 ? 11.078 -0.445 -27.196 1.00 85.19 87 PRO A C 1
ATOM 638 O O . PRO A 1 87 ? 11.628 0.217 -28.077 1.00 85.19 87 PRO A O 1
ATOM 641 N N . LYS A 1 88 ? 9.740 -0.555 -27.135 1.00 84.56 88 LYS A N 1
ATOM 642 C CA . LYS A 1 88 ? 8.840 0.158 -28.062 1.00 84.56 88 LYS A CA 1
ATOM 643 C C . LYS A 1 88 ? 8.893 1.661 -27.817 1.00 84.56 88 LYS A C 1
ATOM 645 O O . LYS A 1 88 ? 9.017 2.423 -28.773 1.00 84.56 88 LYS A O 1
ATOM 650 N N . TYR A 1 89 ? 8.860 2.078 -26.552 1.00 80.00 89 TYR A N 1
ATOM 651 C CA . TYR A 1 89 ? 8.977 3.490 -26.187 1.00 80.00 89 TYR A CA 1
ATOM 652 C C . TYR A 1 89 ? 10.348 4.058 -26.575 1.00 80.00 89 TYR A C 1
ATOM 654 O O . TYR A 1 89 ? 10.424 5.158 -27.117 1.00 80.00 89 TYR A O 1
ATOM 662 N N . GLY A 1 90 ? 11.426 3.283 -26.398 1.00 76.31 90 GLY A N 1
ATOM 663 C CA . GLY A 1 90 ? 12.764 3.668 -26.857 1.00 76.31 90 GLY A CA 1
ATOM 664 C C . GLY A 1 90 ? 12.833 3.901 -28.371 1.00 76.31 90 GLY A C 1
ATOM 665 O O . GLY A 1 90 ? 13.347 4.927 -28.815 1.00 76.31 90 GLY A O 1
ATOM 666 N N . LYS A 1 91 ? 12.252 2.996 -29.171 1.00 80.12 91 LYS A N 1
ATOM 667 C CA . LYS A 1 91 ? 12.180 3.149 -30.636 1.00 80.12 91 LYS A CA 1
ATOM 668 C C . LYS A 1 91 ? 11.368 4.376 -31.056 1.00 80.12 91 LYS A C 1
ATOM 670 O O . LYS A 1 91 ? 11.826 5.120 -31.916 1.00 80.12 91 LYS A O 1
ATOM 675 N N . GLN A 1 92 ? 10.227 4.634 -30.413 1.00 81.38 92 GLN A N 1
ATOM 676 C CA . GLN A 1 92 ? 9.413 5.825 -30.690 1.00 81.38 92 GLN A CA 1
ATOM 677 C C . GLN A 1 92 ? 10.168 7.131 -30.431 1.00 81.38 92 GLN A C 1
ATOM 679 O O . GLN A 1 92 ? 10.042 8.075 -31.212 1.00 81.38 92 GLN A O 1
ATOM 684 N N . VAL A 1 93 ? 10.960 7.198 -29.358 1.00 80.25 93 VAL A N 1
ATOM 685 C CA . VAL A 1 93 ? 11.780 8.381 -29.058 1.00 80.25 93 VAL A CA 1
ATOM 686 C C . VAL A 1 93 ? 12.849 8.571 -30.131 1.00 80.25 93 VAL A C 1
ATOM 688 O O . VAL A 1 93 ? 12.973 9.668 -30.668 1.00 80.25 93 VAL A O 1
ATOM 691 N N . VAL A 1 94 ? 13.565 7.505 -30.502 1.00 83.50 94 VAL A N 1
ATOM 692 C CA . VAL A 1 94 ? 14.602 7.560 -31.545 1.00 83.50 94 VAL A CA 1
ATOM 693 C C . VAL A 1 94 ? 14.021 7.988 -32.897 1.00 83.50 94 VAL A C 1
ATOM 695 O O . VAL A 1 94 ? 14.587 8.863 -33.551 1.00 83.50 94 VAL A O 1
ATOM 698 N N . GLU A 1 95 ? 12.881 7.427 -33.309 1.00 83.25 95 GLU A N 1
ATOM 699 C CA . GLU A 1 95 ? 12.204 7.815 -34.554 1.00 83.25 95 GLU A CA 1
ATOM 700 C C . GLU A 1 95 ? 11.714 9.265 -34.516 1.00 83.25 95 GLU A C 1
ATOM 702 O O . GLU A 1 95 ? 11.918 10.008 -35.476 1.00 83.25 95 GLU A O 1
ATOM 707 N N . SER A 1 96 ? 11.143 9.707 -33.393 1.00 79.56 96 SER A N 1
ATOM 708 C CA . SER A 1 96 ? 10.700 11.095 -33.220 1.00 79.56 96 SER A CA 1
ATOM 709 C C . SER A 1 96 ? 11.871 12.075 -33.314 1.00 79.56 96 SER A C 1
ATOM 711 O O . SER A 1 96 ? 11.772 13.093 -33.997 1.00 79.56 96 SER A O 1
ATOM 713 N N . THR A 1 97 ? 13.009 11.761 -32.689 1.00 81.00 97 THR A N 1
ATOM 714 C CA . THR A 1 97 ? 14.227 12.578 -32.781 1.00 81.00 97 THR A CA 1
ATOM 715 C C . THR A 1 97 ? 14.790 12.592 -34.202 1.00 81.00 97 THR A C 1
ATOM 717 O O . THR A 1 97 ? 15.154 13.656 -34.699 1.00 81.00 97 THR A O 1
ATOM 720 N N . LYS A 1 98 ? 14.814 11.445 -34.892 1.00 83.50 98 LYS A N 1
ATOM 721 C CA . LYS A 1 98 ? 15.281 11.355 -36.283 1.00 83.50 98 LYS A CA 1
ATOM 722 C C . LYS A 1 98 ? 14.416 12.193 -37.228 1.00 83.50 98 LYS A C 1
ATOM 724 O O . LYS A 1 98 ? 14.956 12.922 -38.056 1.00 83.50 98 LYS A O 1
ATOM 729 N N . ASN A 1 99 ? 13.095 12.150 -37.062 1.00 84.94 99 ASN A N 1
ATOM 730 C CA . ASN A 1 99 ? 12.157 12.937 -37.863 1.00 84.94 99 ASN A CA 1
ATOM 731 C C . ASN A 1 99 ? 12.288 14.446 -37.601 1.00 84.94 99 ASN A C 1
ATOM 733 O O . ASN A 1 99 ? 12.196 15.232 -38.537 1.00 84.94 99 ASN A O 1
ATOM 737 N N . LEU A 1 100 ? 12.558 14.862 -36.359 1.00 82.00 100 LEU A N 1
ATOM 738 C CA . LEU A 1 100 ? 12.796 16.271 -36.020 1.00 82.00 100 LEU A CA 1
ATOM 739 C C . LEU A 1 100 ? 14.099 16.821 -36.615 1.00 82.00 100 LEU A C 1
ATOM 741 O O . LEU A 1 100 ? 14.142 17.985 -37.002 1.00 82.00 100 LEU A O 1
ATOM 745 N N . ILE A 1 101 ? 15.152 16.003 -36.683 1.00 81.06 101 ILE A N 1
ATOM 746 C CA . ILE A 1 101 ? 16.438 16.398 -37.279 1.00 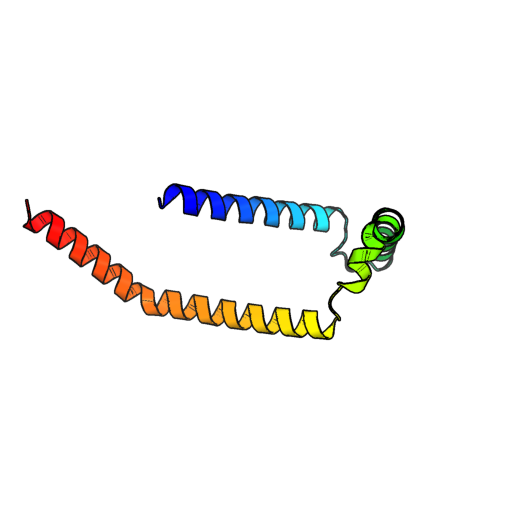81.06 101 ILE A CA 1
ATOM 747 C C . ILE A 1 101 ? 16.350 16.410 -38.809 1.00 81.06 101 ILE A C 1
ATOM 749 O O . ILE A 1 101 ? 16.931 17.283 -39.437 1.00 81.06 101 ILE A O 1
ATOM 753 N N . SER A 1 102 ? 15.624 15.462 -39.409 1.00 75.81 102 SER A N 1
ATOM 754 C CA . SER A 1 102 ? 15.524 15.330 -40.869 1.00 75.81 102 SER A CA 1
ATOM 755 C C . SER A 1 102 ? 14.555 16.316 -41.530 1.00 75.81 102 SER A C 1
ATOM 757 O O . SER A 1 102 ? 14.592 16.454 -42.748 1.00 75.81 102 SER A O 1
ATOM 759 N N . ASN A 1 103 ? 13.664 16.948 -40.761 1.00 64.50 103 ASN A N 1
ATOM 760 C CA . ASN A 1 103 ? 12.683 17.926 -41.247 1.00 64.50 103 ASN A CA 1
ATOM 761 C C . ASN A 1 103 ? 13.137 19.381 -40.995 1.00 64.50 103 ASN A C 1
ATOM 763 O O . ASN A 1 103 ? 12.312 20.295 -40.951 1.00 64.50 103 ASN A O 1
ATOM 767 N N . LYS A 1 104 ? 14.439 19.570 -40.757 1.00 51.69 104 LYS A N 1
ATOM 768 C CA . LYS A 1 104 ? 15.124 20.843 -40.526 1.00 51.69 104 LYS A CA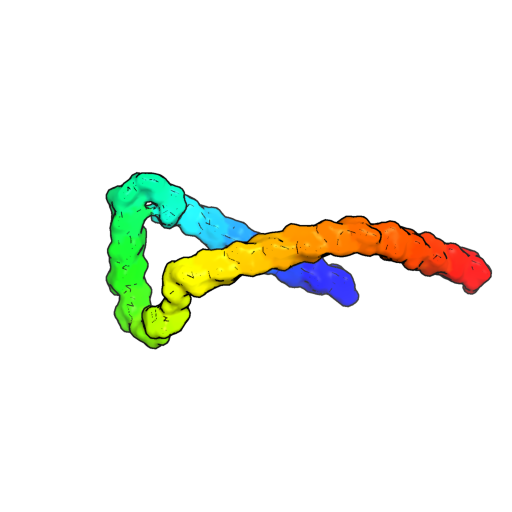 1
ATOM 769 C C . LYS A 1 104 ? 16.176 21.048 -41.609 1.00 51.69 104 LYS A C 1
ATOM 771 O O . LYS A 1 104 ? 16.377 22.221 -41.983 1.00 51.69 104 LYS A O 1
#

Radius of gyration: 22.7 Å; chains: 1; bounding box: 39×33×66 Å

Sequence (104 aa):
MAAVSIAKTLTKVVIGGGAVYATVQQGVWTTNTADSSKVLETVRNSVAPTASEYISKIPSMREVNNSVVSLWNKGVTTTFHTVADAPKYGKQVVESTKNLISNK

InterPro domains:
  IPR026769 MICOS complex subunit Mic13 [PF15884] (23-91)
  IPR026769 MICOS complex subunit Mic13 [PTHR31816] (4-98)

Foldseek 3Di:
DVVVVVVVVVVVVVVVVVVVVVCVVQCCVPPDPVSVVVSVVVCCVPPCVVCVVCVVVDDDPVVVVVVVVVVVVVVVVVVVVCVVCVVVVVVVVVVVVVVVVVVD

Organism: NCBI:txid31220

pLDDT: mean 82.0, std 8.91, range [51.69, 95.19]

Secondary structure (DSSP, 8-state):
-HHHHHHHHHHHHHHHHHHHHHHHHTTTT-S-HHHHHHHHHHHHHHTTTT-HHHHTTPPPHHHHHHHHHHHHHHHHHHHHHHHHHHHHHHHHHHHHHHHHHHT-